Protein AF-A0A6B2SPY8-F1 (afdb_monomer)

Nearest PDB structures (foldseek):
  5obx-assembly1_A  TM=8.408E-01  e=4.633E-04  Mycoplasmoides genitalium G37
  6s02-assembly1_A  TM=8.502E-01  e=1.075E-03  Plasmodium falciparum 3D7
  2qxl-assembly1_A  TM=8.799E-01  e=4.462E-03  Saccharomyces cerevisiae
  2qxl-assembly1_B  TM=8.682E-01  e=5.078E-03  Saccharomyces cerevisiae
  3c7n-assembly1_A  TM=8.834E-01  e=9.699E-03  Saccharomyces ce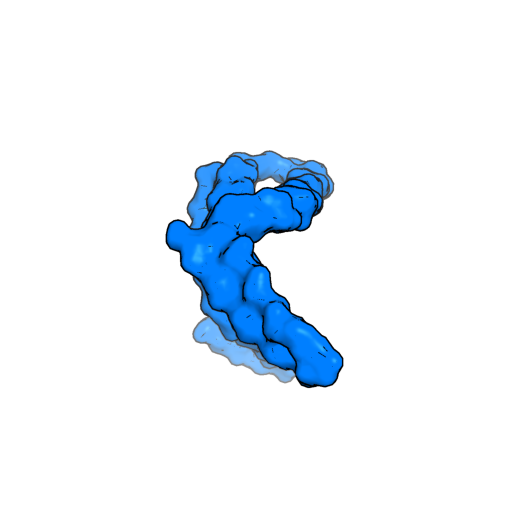revisiae

pLDDT: mean 90.72, std 7.05, range [56.62, 97.88]

Sequence (106 aa):
EAAVLDLELGAGPALWVRFARPDLDAYLERHVGRTLDRARALLDQSGMTPADVDTLLLVGGNTRMEQVRSRVSALVGGESVQAPPELLALGALKHAVRLAGGAASS

Secondary structure (DSSP, 8-state):
-EEEEEE--SSS--EEEEEEHHHHHHHHHHHHHHHHHHHHHHHHHHT--GGG-SEEEE-SGGGGSHHHHHHHHHHH-SEEEEPPTTHHHHHHHHHHHHHTT-----

Structure (mmCIF, N/CA/C/O backbone):
data_AF-A0A6B2SPY8-F1
#
_entry.id   AF-A0A6B2SPY8-F1
#
loop_
_atom_site.group_PDB
_atom_site.id
_atom_site.type_symbol
_atom_site.label_atom_id
_atom_site.label_alt_id
_atom_site.label_comp_id
_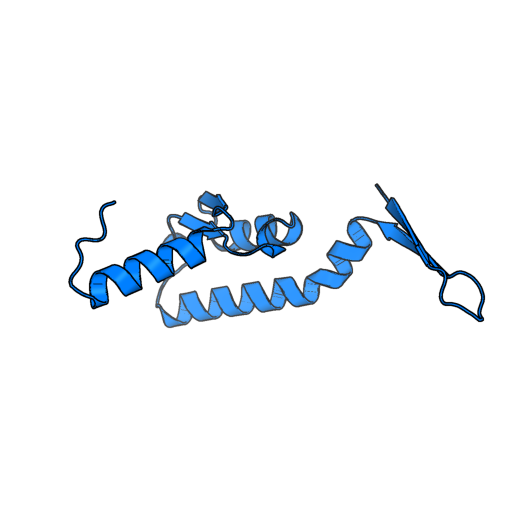atom_site.label_asym_id
_atom_site.label_entity_id
_atom_site.label_seq_id
_atom_site.pdbx_PDB_ins_code
_atom_site.Cartn_x
_atom_site.Cartn_y
_atom_site.Cartn_z
_atom_site.occupancy
_atom_site.B_iso_or_equiv
_atom_site.auth_seq_id
_atom_site.auth_comp_id
_atom_site.auth_asym_id
_atom_site.auth_atom_id
_atom_site.pdbx_PDB_model_num
ATOM 1 N N . GLU A 1 1 ? 15.775 7.373 -16.878 1.00 70.88 1 GLU A N 1
ATOM 2 C CA . GLU A 1 1 ? 17.095 6.808 -16.539 1.00 70.88 1 GLU A CA 1
ATOM 3 C C . GLU A 1 1 ? 16.998 5.286 -16.549 1.00 70.88 1 GLU A C 1
ATOM 5 O O . GLU A 1 1 ? 15.969 4.765 -16.120 1.00 70.88 1 GLU A O 1
ATOM 10 N N . ALA A 1 2 ? 17.984 4.601 -17.128 1.00 83.00 2 ALA A N 1
ATOM 11 C CA . ALA A 1 2 ? 18.022 3.143 -17.230 1.00 83.00 2 ALA A CA 1
ATOM 12 C C . ALA A 1 2 ? 19.164 2.611 -16.361 1.00 83.00 2 ALA A C 1
ATOM 14 O O . ALA A 1 2 ? 20.259 3.165 -16.397 1.00 83.00 2 ALA A O 1
ATOM 15 N N . ALA A 1 3 ? 18.897 1.558 -15.599 1.00 88.50 3 ALA A N 1
ATOM 16 C CA . ALA A 1 3 ? 19.880 0.838 -14.811 1.00 88.50 3 ALA A CA 1
ATOM 17 C C . ALA A 1 3 ? 20.362 -0.395 -15.582 1.00 88.50 3 ALA A C 1
ATOM 19 O O . ALA A 1 3 ? 19.625 -0.979 -16.383 1.00 88.50 3 ALA A O 1
ATOM 20 N N . VAL A 1 4 ? 21.610 -0.783 -15.336 1.00 90.25 4 VAL A N 1
ATOM 21 C CA . VAL A 1 4 ? 22.206 -2.009 -15.866 1.00 90.25 4 VAL A CA 1
ATOM 22 C C . VAL A 1 4 ? 22.534 -2.908 -14.684 1.00 90.25 4 VAL A C 1
ATOM 24 O O . VAL A 1 4 ? 23.198 -2.474 -13.744 1.00 90.25 4 VAL A O 1
ATOM 27 N N . LEU A 1 5 ? 22.035 -4.138 -14.727 1.00 88.69 5 LEU A N 1
ATOM 28 C CA . LEU A 1 5 ? 22.415 -5.212 -13.826 1.00 88.69 5 LEU A CA 1
ATOM 29 C C . LEU A 1 5 ? 23.412 -6.099 -14.558 1.00 88.69 5 LEU A C 1
ATOM 31 O O . LEU A 1 5 ? 23.072 -6.672 -15.592 1.00 88.69 5 LEU A O 1
ATOM 35 N N . ASP A 1 6 ? 24.615 -6.190 -14.012 1.00 90.44 6 ASP A N 1
ATOM 36 C CA . ASP A 1 6 ? 25.612 -7.169 -14.420 1.00 90.44 6 ASP A CA 1
ATOM 37 C C . ASP A 1 6 ? 25.664 -8.254 -13.340 1.00 90.44 6 ASP A C 1
ATOM 39 O O . ASP A 1 6 ? 25.895 -7.959 -12.163 1.00 90.44 6 ASP A O 1
ATOM 43 N N . LEU A 1 7 ? 25.324 -9.485 -13.716 1.00 88.75 7 LEU A N 1
ATOM 44 C CA . LEU A 1 7 ? 25.222 -10.625 -12.813 1.00 88.75 7 LEU A CA 1
ATOM 45 C C . LEU A 1 7 ? 26.156 -11.745 -13.263 1.00 88.75 7 LEU A C 1
ATOM 47 O O . LEU A 1 7 ? 25.931 -12.393 -14.286 1.00 88.75 7 LEU A O 1
ATOM 51 N N . GLU A 1 8 ? 27.137 -12.048 -12.421 1.00 88.44 8 GLU A N 1
ATOM 52 C CA . GLU A 1 8 ? 27.961 -13.247 -12.537 1.00 88.44 8 GLU A CA 1
ATOM 53 C C . GLU A 1 8 ? 27.221 -14.438 -11.915 1.00 88.44 8 GLU A C 1
ATOM 55 O O . GLU A 1 8 ? 27.043 -14.522 -10.698 1.00 88.44 8 GLU A O 1
ATOM 60 N N . LEU A 1 9 ? 26.761 -15.367 -12.757 1.00 85.69 9 LEU A N 1
ATOM 61 C CA . LEU A 1 9 ? 25.968 -16.533 -12.339 1.00 85.69 9 LEU A CA 1
ATOM 62 C C . LEU A 1 9 ? 26.825 -17.788 -12.077 1.00 85.69 9 LEU A C 1
ATOM 64 O O . LEU A 1 9 ? 26.295 -18.891 -11.936 1.00 85.69 9 LEU A O 1
ATOM 68 N N . GLY A 1 10 ? 28.151 -17.639 -11.995 1.00 85.06 10 GLY A N 1
ATOM 69 C CA . GLY A 1 10 ? 29.090 -18.736 -11.761 1.00 85.06 10 GLY A CA 1
ATOM 70 C C . GLY A 1 10 ? 29.601 -19.356 -13.063 1.00 85.06 10 GLY A C 1
ATOM 71 O O . GLY A 1 10 ? 30.251 -18.685 -13.851 1.00 85.06 10 GLY A O 1
ATOM 72 N N . ALA A 1 11 ? 29.351 -20.649 -13.294 1.00 79.25 11 ALA A N 1
ATOM 73 C CA . ALA A 1 11 ? 29.944 -21.422 -14.399 1.00 79.25 11 ALA A CA 1
ATOM 74 C C . ALA A 1 11 ? 29.325 -21.149 -15.794 1.00 79.25 11 ALA A C 1
ATOM 76 O O . ALA A 1 11 ? 29.269 -22.044 -16.638 1.00 79.25 11 ALA A O 1
ATOM 77 N N . GLY A 1 12 ? 28.827 -19.936 -16.036 1.00 82.50 12 GLY A N 1
ATOM 78 C CA . GLY A 1 12 ? 28.157 -19.537 -17.273 1.00 82.50 12 GLY A CA 1
ATOM 79 C C . GLY A 1 12 ? 28.474 -18.090 -17.656 1.00 82.50 12 GLY A C 1
ATOM 80 O O . GLY A 1 12 ? 29.145 -17.394 -16.899 1.00 82.50 12 GLY A O 1
ATOM 81 N N . PRO A 1 13 ? 28.024 -17.631 -18.836 1.00 85.56 13 PRO A N 1
ATOM 82 C CA . PRO A 1 13 ? 28.256 -16.258 -19.269 1.00 85.56 13 PRO A CA 1
ATOM 83 C C . PRO A 1 13 ? 27.570 -15.256 -18.332 1.00 85.56 13 PRO A C 1
ATOM 85 O O . PRO A 1 13 ? 26.456 -15.507 -17.861 1.00 85.56 13 PRO A O 1
ATOM 88 N N . ALA A 1 14 ? 28.225 -14.115 -18.111 1.00 86.31 14 ALA A N 1
ATOM 89 C CA . ALA A 1 14 ? 27.670 -12.994 -17.362 1.00 86.31 14 ALA A CA 1
ATOM 90 C C . ALA A 1 14 ? 26.324 -12.556 -17.957 1.00 86.31 14 ALA A C 1
ATOM 92 O O . ALA A 1 14 ? 26.159 -12.457 -19.179 1.00 86.31 14 ALA A O 1
ATOM 93 N N . LEU A 1 15 ? 25.349 -12.292 -17.089 1.00 90.38 15 LEU A N 1
ATOM 94 C CA . LEU A 1 15 ? 24.020 -11.850 -17.483 1.00 90.38 15 LEU A CA 1
ATOM 95 C C . LEU A 1 15 ? 23.928 -10.328 -17.370 1.00 90.38 15 LEU A C 1
ATOM 97 O O . LEU A 1 15 ? 23.975 -9.771 -16.277 1.00 90.38 15 LEU A O 1
ATOM 101 N N . TRP A 1 16 ? 23.739 -9.676 -18.516 1.00 89.06 16 TRP A N 1
ATOM 102 C CA . TRP A 1 16 ? 23.622 -8.225 -18.621 1.00 89.06 16 TRP A CA 1
ATOM 103 C C . TRP A 1 16 ? 22.167 -7.858 -18.901 1.00 89.06 16 TRP A C 1
ATOM 105 O O . TRP A 1 16 ? 21.650 -8.113 -19.990 1.00 89.06 16 TRP A O 1
ATOM 115 N N . VAL A 1 17 ? 21.492 -7.253 -17.923 1.00 91.00 17 VAL A N 1
ATOM 116 C CA . VAL A 1 17 ? 20.097 -6.809 -18.057 1.00 91.00 17 VAL A CA 1
ATOM 117 C C . VAL A 1 17 ? 20.033 -5.300 -17.933 1.00 91.00 17 VAL A C 1
ATOM 119 O O . VAL A 1 17 ? 20.385 -4.733 -16.903 1.00 91.00 17 VAL A O 1
ATOM 122 N N . ARG A 1 18 ? 19.517 -4.636 -18.966 1.00 91.25 18 ARG A N 1
ATOM 123 C CA . ARG A 1 18 ? 19.174 -3.216 -18.899 1.00 91.25 18 ARG A CA 1
ATOM 124 C C . ARG A 1 18 ? 17.681 -3.070 -18.646 1.00 91.25 18 ARG A C 1
ATOM 126 O O . ARG A 1 18 ? 16.889 -3.603 -19.414 1.00 91.25 18 ARG A O 1
ATOM 133 N N . PHE A 1 19 ? 17.311 -2.311 -17.624 1.00 91.56 19 PHE A N 1
ATOM 134 C CA . PHE A 1 19 ? 15.919 -1.984 -17.329 1.00 91.56 19 PHE A CA 1
ATOM 135 C C . PHE A 1 19 ? 15.782 -0.501 -16.997 1.00 91.56 19 PHE A C 1
ATOM 137 O O . PHE A 1 19 ? 16.660 0.122 -16.402 1.00 91.56 19 PHE A O 1
ATOM 144 N N . ALA A 1 20 ? 14.673 0.091 -17.402 1.00 92.31 20 ALA A N 1
ATOM 145 C CA . ALA A 1 20 ? 14.330 1.479 -17.167 1.00 92.31 20 ALA A CA 1
ATOM 146 C C . ALA A 1 20 ? 13.059 1.584 -16.321 1.00 92.31 20 ALA A C 1
ATOM 148 O O . ALA A 1 20 ? 12.350 0.606 -16.086 1.00 92.31 20 ALA A O 1
ATOM 149 N N . ARG A 1 21 ? 12.753 2.805 -15.867 1.00 89.44 21 ARG A N 1
ATOM 150 C CA . ARG A 1 21 ? 11.518 3.089 -15.119 1.00 89.44 21 ARG A CA 1
ATOM 151 C C . ARG A 1 21 ? 10.255 2.514 -15.795 1.00 89.44 21 ARG A C 1
ATOM 153 O O . ARG A 1 21 ? 9.516 1.837 -15.089 1.00 89.44 21 ARG A O 1
ATOM 160 N N . PRO A 1 22 ? 10.048 2.664 -17.122 1.00 91.69 22 PRO A N 1
ATOM 161 C CA . PRO A 1 22 ? 8.860 2.122 -17.782 1.00 91.69 22 PRO A CA 1
ATOM 162 C C . PRO A 1 22 ? 8.753 0.594 -17.736 1.00 91.69 22 PRO A C 1
ATOM 164 O O . PRO A 1 22 ? 7.643 0.075 -17.692 1.00 91.69 22 PRO A O 1
ATOM 167 N N . ASP A 1 23 ? 9.877 -0.130 -17.714 1.00 92.12 23 ASP A N 1
ATOM 168 C CA . ASP A 1 23 ? 9.868 -1.598 -17.628 1.00 92.12 23 ASP A CA 1
ATOM 169 C C . ASP A 1 23 ? 9.339 -2.051 -16.262 1.00 92.12 23 ASP A C 1
ATOM 171 O O . ASP A 1 23 ? 8.525 -2.971 -16.163 1.00 92.12 23 ASP A O 1
ATOM 175 N N . LEU A 1 24 ? 9.763 -1.354 -15.201 1.00 89.19 24 LEU A N 1
ATOM 176 C CA . LEU A 1 24 ? 9.259 -1.581 -13.852 1.00 89.19 24 LEU A CA 1
ATOM 177 C C . LEU A 1 24 ? 7.781 -1.196 -13.739 1.00 89.19 24 LEU A C 1
ATOM 179 O O . LEU A 1 24 ? 7.003 -1.958 -13.169 1.00 89.19 24 LEU A O 1
ATOM 183 N N . ASP A 1 25 ? 7.389 -0.051 -14.301 1.00 91.56 25 ASP A N 1
ATOM 184 C CA . ASP A 1 25 ? 6.000 0.407 -14.257 1.00 91.56 25 ASP A CA 1
ATOM 185 C C . ASP A 1 25 ? 5.070 -0.585 -14.979 1.00 91.56 25 ASP A C 1
ATOM 187 O O . ASP A 1 25 ? 4.016 -0.958 -14.457 1.00 91.56 25 ASP A O 1
ATOM 191 N N . ALA A 1 26 ? 5.492 -1.090 -16.144 1.00 94.19 26 ALA A N 1
ATOM 192 C CA . ALA A 1 26 ? 4.764 -2.108 -16.895 1.00 94.19 26 ALA A CA 1
ATOM 193 C C . ALA A 1 26 ? 4.648 -3.430 -16.120 1.00 94.19 26 ALA A C 1
ATOM 195 O O . ALA A 1 26 ? 3.569 -4.024 -16.066 1.00 94.19 26 ALA A O 1
ATOM 196 N N . TYR A 1 27 ? 5.732 -3.876 -15.480 1.00 93.31 27 TYR A N 1
ATOM 197 C CA . TYR A 1 27 ? 5.727 -5.082 -14.650 1.00 93.31 27 TYR A CA 1
ATOM 198 C C . TYR A 1 27 ? 4.761 -4.961 -13.460 1.00 93.31 27 TYR A C 1
ATOM 200 O O . TYR A 1 27 ? 4.015 -5.892 -13.141 1.00 93.31 27 TYR A O 1
ATOM 208 N N . LEU A 1 28 ? 4.744 -3.801 -12.805 1.00 92.75 28 LEU A N 1
ATOM 209 C CA . LEU A 1 28 ? 3.944 -3.567 -11.604 1.00 92.75 28 LEU A CA 1
ATOM 210 C C . LEU A 1 28 ? 2.471 -3.279 -11.884 1.00 92.75 28 LEU A C 1
ATOM 212 O O . LEU A 1 28 ? 1.657 -3.445 -10.975 1.00 92.75 28 LEU A O 1
ATOM 216 N N . GLU A 1 29 ? 2.105 -2.910 -13.110 1.00 95.00 29 GLU A N 1
ATOM 217 C CA . GLU A 1 29 ? 0.749 -2.490 -13.479 1.00 95.00 29 GLU A CA 1
ATOM 218 C C . GLU A 1 29 ? -0.331 -3.464 -12.984 1.00 95.00 29 GLU A C 1
ATOM 220 O O . GLU A 1 29 ? -1.299 -3.069 -12.330 1.00 95.00 29 GLU A O 1
ATOM 225 N N . ARG A 1 30 ? -0.125 -4.770 -13.198 1.00 96.56 30 ARG A N 1
ATOM 226 C CA . ARG A 1 30 ? -1.049 -5.817 -12.734 1.00 96.56 30 ARG A CA 1
ATOM 227 C C . ARG A 1 30 ? -1.179 -5.849 -11.208 1.00 96.56 30 ARG A C 1
ATOM 229 O O . ARG A 1 30 ? -2.261 -6.109 -10.681 1.00 96.56 30 ARG A O 1
ATOM 236 N N . HIS A 1 31 ? -0.079 -5.655 -10.488 1.00 94.56 31 HIS A N 1
ATOM 237 C CA . HIS A 1 31 ? -0.052 -5.713 -9.026 1.00 94.56 31 HIS A CA 1
ATOM 238 C C . HIS A 1 31 ? -0.716 -4.479 -8.406 1.00 94.56 31 HIS A C 1
ATOM 240 O O . HIS A 1 31 ? -1.505 -4.611 -7.464 1.00 94.56 31 HIS A O 1
ATOM 246 N N . VAL A 1 32 ? -0.457 -3.300 -8.975 1.00 94.06 32 VAL A N 1
ATOM 247 C CA . VAL A 1 32 ? -1.095 -2.046 -8.564 1.00 94.06 32 VAL A CA 1
ATOM 248 C C . VAL A 1 32 ? -2.591 -2.093 -8.861 1.00 94.06 32 VAL A C 1
ATOM 250 O O . VAL A 1 32 ? -3.382 -1.837 -7.959 1.00 94.06 32 VAL A O 1
ATOM 253 N N . GLY A 1 33 ? -2.997 -2.529 -10.059 1.00 95.81 33 GLY A N 1
ATOM 254 C CA . GLY A 1 33 ? -4.411 -2.679 -10.424 1.00 95.81 33 GLY A CA 1
ATOM 255 C C . GLY A 1 33 ? -5.191 -3.540 -9.425 1.00 95.81 33 GLY A C 1
ATOM 256 O O . GLY A 1 33 ? -6.187 -3.089 -8.867 1.00 95.81 33 GLY A O 1
ATOM 257 N N . ARG A 1 34 ? -4.658 -4.717 -9.067 1.00 95.94 34 ARG A N 1
ATO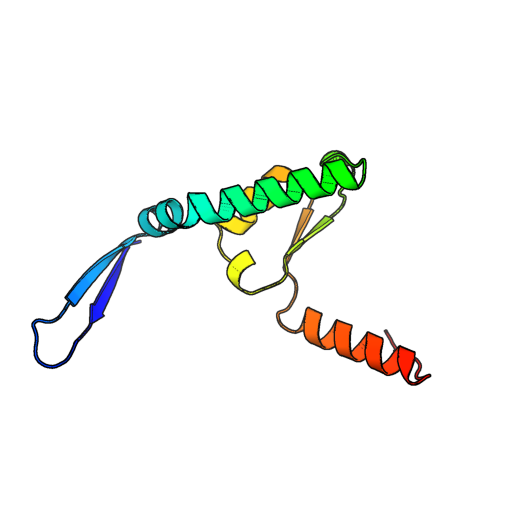M 258 C CA . ARG A 1 34 ? -5.269 -5.586 -8.041 1.00 95.94 34 ARG A CA 1
ATOM 259 C C . ARG A 1 34 ? -5.377 -4.927 -6.665 1.00 95.94 34 ARG A C 1
ATOM 261 O O . ARG A 1 34 ? -6.271 -5.275 -5.898 1.00 95.94 34 ARG A O 1
ATOM 268 N N . THR A 1 35 ? -4.454 -4.033 -6.323 1.00 93.31 35 THR A N 1
ATOM 269 C CA . THR A 1 35 ? -4.503 -3.280 -5.061 1.00 93.31 35 THR A CA 1
ATOM 270 C C . THR A 1 35 ? -5.628 -2.248 -5.093 1.00 93.31 35 THR A C 1
ATOM 272 O O . THR A 1 35 ? -6.395 -2.159 -4.136 1.00 93.31 35 THR A O 1
ATOM 275 N N . LEU A 1 36 ? -5.785 -1.534 -6.211 1.00 94.62 36 LEU A N 1
ATOM 276 C CA . LEU A 1 36 ? -6.871 -0.570 -6.404 1.00 94.62 36 LEU A CA 1
ATOM 277 C C . LEU A 1 36 ? -8.245 -1.245 -6.385 1.00 94.62 36 LEU A C 1
ATOM 279 O O . LEU A 1 36 ? -9.171 -0.721 -5.774 1.00 94.62 36 LEU A O 1
ATOM 283 N N . ASP A 1 37 ? -8.375 -2.427 -6.988 1.00 96.31 37 ASP A N 1
ATOM 284 C CA . ASP A 1 37 ? -9.634 -3.180 -6.977 1.00 96.31 37 ASP A CA 1
ATOM 285 C C . ASP A 1 37 ? -10.040 -3.590 -5.557 1.00 96.31 37 ASP A C 1
ATOM 287 O O . ASP A 1 37 ? -11.208 -3.495 -5.187 1.00 96.31 37 ASP A O 1
ATOM 291 N N . ARG A 1 38 ? -9.070 -3.983 -4.720 1.00 95.38 38 ARG A N 1
ATOM 292 C CA . ARG A 1 38 ? -9.322 -4.269 -3.299 1.00 95.38 38 ARG A CA 1
ATOM 293 C C . ARG A 1 38 ? -9.720 -3.022 -2.518 1.00 95.38 38 ARG A C 1
ATOM 295 O O . ARG A 1 38 ? -10.591 -3.118 -1.662 1.00 95.38 38 ARG A O 1
ATOM 302 N N . ALA A 1 39 ? -9.095 -1.881 -2.800 1.00 93.56 39 ALA A N 1
ATOM 303 C CA . ALA A 1 39 ? -9.442 -0.619 -2.155 1.00 93.56 39 ALA A CA 1
ATOM 304 C C . ALA A 1 39 ? -10.875 -0.183 -2.503 1.00 93.56 39 ALA A C 1
ATOM 306 O O . ALA A 1 39 ? -11.624 0.192 -1.607 1.00 93.56 39 ALA A O 1
ATOM 307 N N . ARG A 1 40 ? -11.293 -0.321 -3.770 1.00 95.00 40 ARG A N 1
ATOM 308 C CA . ARG A 1 40 ? -12.687 -0.081 -4.190 1.00 95.00 40 ARG A CA 1
ATOM 309 C C . ARG A 1 40 ? -13.662 -1.016 -3.481 1.00 95.00 40 ARG A C 1
ATOM 311 O O . ARG A 1 40 ? -14.611 -0.549 -2.872 1.00 95.00 40 ARG A O 1
ATOM 318 N N . ALA A 1 41 ? -13.366 -2.316 -3.471 1.00 96.94 41 ALA A N 1
ATOM 319 C CA . ALA A 1 41 ? -14.212 -3.295 -2.795 1.00 96.94 41 ALA A CA 1
ATOM 320 C C . ALA A 1 41 ? -14.346 -3.029 -1.285 1.00 96.94 41 ALA A C 1
ATOM 322 O O . ALA A 1 41 ? -15.392 -3.316 -0.710 1.00 96.94 41 ALA A O 1
ATOM 323 N N . LEU A 1 42 ? -13.303 -2.499 -0.636 1.00 95.69 42 LEU A N 1
ATOM 324 C CA . LEU A 1 42 ? -13.362 -2.089 0.767 1.00 95.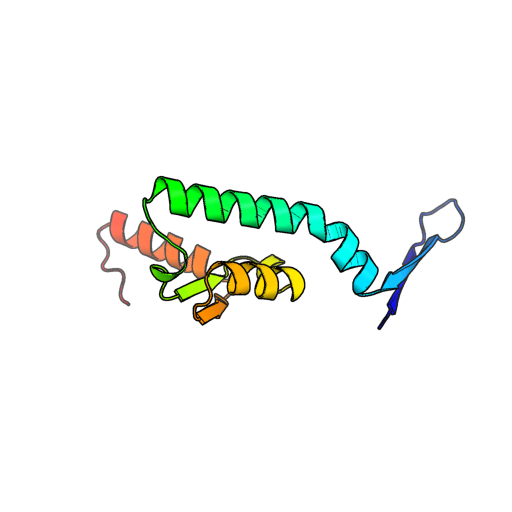69 42 LEU A CA 1
ATOM 325 C C . LEU A 1 42 ? -14.299 -0.893 0.963 1.00 95.69 42 LEU A C 1
ATOM 327 O O . LEU A 1 42 ? -15.135 -0.950 1.858 1.00 95.69 42 LEU A O 1
ATOM 331 N N . LEU A 1 43 ? -14.181 0.143 0.124 1.00 94.94 43 LEU A N 1
ATOM 332 C CA . LEU A 1 43 ? -15.068 1.312 0.161 1.00 94.94 43 LEU A CA 1
ATOM 333 C C . LEU A 1 43 ? -16.534 0.897 -0.011 1.00 94.94 43 LEU A C 1
ATOM 335 O O . LEU A 1 43 ? -17.380 1.281 0.798 1.00 94.94 43 LEU A O 1
ATOM 339 N N . ASP A 1 44 ? -16.806 0.026 -0.986 1.00 96.38 44 ASP A N 1
ATOM 340 C CA . ASP A 1 44 ? -18.145 -0.516 -1.230 1.00 96.38 44 ASP A CA 1
ATOM 341 C C . ASP A 1 44 ? -18.680 -1.267 0.002 1.00 96.38 44 ASP A C 1
ATOM 343 O O . ASP A 1 44 ? -19.821 -1.065 0.418 1.00 96.38 44 ASP A O 1
ATOM 347 N N . GLN A 1 45 ? -17.849 -2.107 0.631 1.00 97.88 45 GLN A N 1
ATOM 348 C CA . GLN A 1 45 ? -18.220 -2.862 1.835 1.00 97.88 45 GLN A CA 1
ATOM 349 C C . GLN A 1 45 ? -18.456 -1.968 3.055 1.00 97.88 45 GLN A C 1
ATOM 351 O O . GLN A 1 45 ? -19.277 -2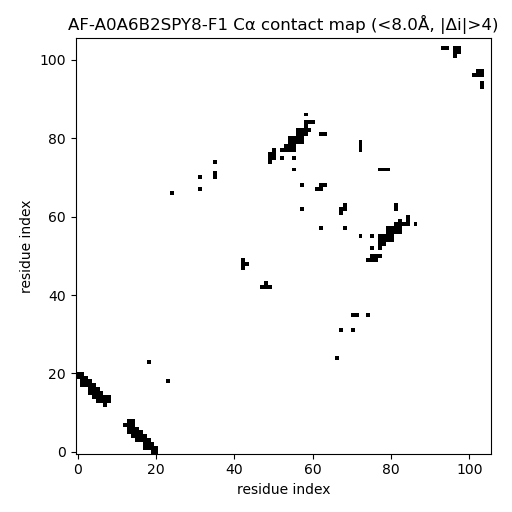.310 3.905 1.00 97.88 45 GLN A O 1
ATOM 356 N N . SER A 1 46 ? -17.753 -0.839 3.152 1.00 96.81 46 SER A N 1
ATOM 357 C CA . SER A 1 46 ? -17.968 0.150 4.209 1.00 96.81 46 SER A CA 1
ATOM 358 C C . SER A 1 46 ? -19.115 1.119 3.911 1.00 96.81 46 SER A C 1
ATOM 360 O O . SER A 1 46 ? -19.427 1.945 4.764 1.00 96.81 46 SER A O 1
ATOM 362 N N . GLY A 1 47 ? -19.741 1.042 2.729 1.00 97.00 47 GLY A N 1
ATOM 363 C CA . GLY A 1 47 ? -20.761 2.001 2.295 1.00 97.00 47 GLY A CA 1
ATOM 364 C C . GLY A 1 47 ? -20.210 3.419 2.115 1.00 97.00 47 GLY A C 1
ATOM 365 O O . GLY A 1 47 ? -20.941 4.385 2.311 1.00 97.00 47 GLY A O 1
ATOM 366 N N . MET A 1 48 ? -18.920 3.533 1.791 1.00 95.44 48 MET A N 1
ATOM 367 C CA . MET A 1 48 ? -18.207 4.797 1.616 1.00 95.44 48 MET A CA 1
ATOM 368 C C . MET A 1 48 ? -17.871 5.014 0.144 1.00 95.44 48 MET A C 1
ATOM 370 O O . MET A 1 48 ? -17.700 4.076 -0.632 1.00 95.44 48 MET A O 1
ATOM 374 N N . THR A 1 49 ? -17.714 6.272 -0.227 1.00 94.19 49 THR A N 1
ATOM 375 C CA . THR A 1 49 ? -17.187 6.707 -1.514 1.00 94.19 49 THR A CA 1
ATOM 376 C C . THR A 1 49 ? -15.763 7.243 -1.342 1.00 94.19 49 THR A C 1
ATOM 378 O O . THR A 1 49 ? -15.356 7.588 -0.232 1.00 94.19 49 THR A O 1
ATOM 381 N N . PRO A 1 50 ? -14.983 7.368 -2.431 1.00 91.81 50 PRO A N 1
ATOM 382 C CA . PRO A 1 50 ? -13.694 8.057 -2.402 1.00 91.81 50 PRO A CA 1
ATOM 383 C C . PRO A 1 50 ? -13.717 9.437 -1.726 1.00 91.81 50 PRO A C 1
ATOM 385 O O . PRO A 1 50 ? -12.764 9.787 -1.042 1.00 91.81 50 PRO A O 1
ATOM 388 N N . ALA A 1 51 ? -14.809 10.194 -1.887 1.00 91.62 51 ALA A N 1
ATOM 389 C CA . ALA A 1 51 ? -14.958 11.535 -1.324 1.00 91.62 51 ALA A CA 1
ATOM 390 C C . ALA A 1 51 ? -15.132 11.544 0.203 1.00 91.62 51 ALA A C 1
ATOM 392 O O . ALA A 1 51 ? -14.916 12.578 0.826 1.00 91.62 51 ALA A O 1
ATOM 393 N N . ASP A 1 52 ? -15.488 10.403 0.800 1.00 93.50 52 ASP A N 1
ATOM 394 C CA . ASP A 1 52 ? -15.610 10.246 2.252 1.00 93.50 52 ASP A CA 1
ATOM 395 C C . ASP A 1 52 ? -14.250 9.967 2.925 1.00 93.50 52 ASP A C 1
ATOM 397 O O . ASP A 1 52 ? -14.182 9.760 4.135 1.00 93.50 52 ASP A O 1
ATOM 401 N N . VAL A 1 53 ? -13.157 9.912 2.151 1.00 92.56 53 VAL A N 1
ATOM 402 C CA . VAL A 1 53 ? -11.800 9.676 2.655 1.00 92.56 53 VAL A CA 1
ATOM 403 C C . VAL A 1 53 ? -11.037 10.996 2.746 1.00 92.56 53 VAL A C 1
ATOM 405 O O . VAL A 1 53 ? -10.491 11.480 1.756 1.00 92.56 53 VAL A O 1
ATOM 408 N N . ASP A 1 54 ? -10.916 11.537 3.959 1.00 91.62 54 ASP A N 1
ATOM 409 C CA . ASP A 1 54 ? -10.178 12.786 4.200 1.00 91.62 54 ASP A CA 1
ATOM 410 C C . ASP A 1 54 ? -8.666 12.640 3.962 1.00 91.62 54 ASP A C 1
ATOM 412 O O . ASP A 1 54 ? -7.991 13.550 3.476 1.00 91.62 54 ASP A O 1
ATOM 416 N N . THR A 1 55 ? -8.097 11.497 4.352 1.00 91.75 55 THR A N 1
ATOM 417 C CA . THR A 1 55 ? -6.647 11.274 4.334 1.00 91.75 55 THR A CA 1
ATOM 418 C C . THR A 1 55 ? -6.306 9.819 4.043 1.00 91.75 55 THR A C 1
ATOM 420 O O . THR A 1 55 ? -6.795 8.894 4.691 1.00 91.75 55 THR A O 1
ATOM 423 N N . LEU A 1 56 ? -5.385 9.616 3.105 1.00 92.94 56 LEU A N 1
ATOM 424 C CA . LEU A 1 56 ? -4.822 8.319 2.759 1.00 92.94 56 LEU A CA 1
ATOM 425 C C . LEU A 1 56 ? -3.464 8.120 3.439 1.00 92.94 56 LEU A C 1
ATOM 427 O O . LEU A 1 56 ? -2.456 8.692 3.026 1.00 92.94 56 LEU A O 1
ATOM 431 N N . LEU A 1 57 ? -3.406 7.259 4.452 1.00 93.94 57 LEU A N 1
ATOM 432 C CA . LEU A 1 57 ? -2.150 6.908 5.113 1.00 93.94 57 LEU A CA 1
ATOM 433 C C . LEU A 1 57 ? -1.444 5.749 4.389 1.00 93.94 57 LEU A C 1
ATOM 435 O O . LEU A 1 57 ? -1.921 4.615 4.372 1.00 93.94 57 LEU A O 1
ATOM 439 N N . LEU A 1 58 ? -0.269 6.023 3.830 1.00 94.38 58 LEU A N 1
ATOM 440 C CA . LEU A 1 58 ? 0.554 5.057 3.110 1.00 94.38 58 LEU A CA 1
ATOM 441 C C . LEU A 1 58 ? 1.560 4.386 4.049 1.00 94.38 58 LEU A C 1
ATOM 443 O O . LEU A 1 58 ? 2.496 5.022 4.541 1.00 94.38 58 LEU A O 1
ATOM 447 N N . VAL A 1 59 ? 1.380 3.083 4.269 1.00 94.94 59 VAL A N 1
ATOM 448 C CA . VAL A 1 59 ? 2.233 2.250 5.130 1.00 94.94 59 VAL A CA 1
ATOM 449 C C . VAL A 1 59 ? 2.957 1.163 4.335 1.00 94.94 59 VAL A C 1
ATOM 451 O O . VAL A 1 59 ? 2.394 0.550 3.431 1.00 94.94 59 VAL A O 1
ATOM 454 N N . GLY A 1 60 ? 4.201 0.871 4.723 1.00 91.12 60 GLY A N 1
ATOM 455 C CA . GLY A 1 60 ? 5.035 -0.161 4.099 1.00 91.12 60 GLY A CA 1
ATOM 456 C C . GLY A 1 60 ? 5.981 0.368 3.014 1.00 91.12 60 GLY A C 1
ATOM 457 O O . GLY A 1 60 ? 5.778 1.428 2.431 1.00 91.12 60 GLY A O 1
ATOM 458 N N . GLY A 1 61 ? 7.061 -0.372 2.745 1.00 91.81 61 GLY A N 1
ATOM 459 C CA . GLY A 1 61 ? 8.139 0.091 1.858 1.00 91.81 61 GLY A CA 1
ATOM 460 C C . GLY A 1 61 ? 7.700 0.316 0.408 1.00 91.81 61 GLY A C 1
ATOM 461 O O . GLY A 1 61 ? 8.102 1.299 -0.213 1.00 91.81 61 GLY A O 1
ATOM 462 N N . ASN A 1 62 ? 6.820 -0.543 -0.111 1.00 92.31 62 ASN A N 1
ATOM 463 C CA . ASN A 1 62 ? 6.378 -0.483 -1.507 1.00 92.31 62 ASN A CA 1
ATOM 464 C C . ASN A 1 62 ? 5.521 0.755 -1.823 1.00 92.31 62 ASN A C 1
ATOM 466 O O . ASN A 1 62 ? 5.433 1.143 -2.985 1.00 92.31 62 ASN A O 1
ATOM 470 N N . THR A 1 63 ? 4.934 1.428 -0.825 1.00 93.00 63 THR A N 1
ATOM 471 C CA . THR A 1 63 ? 4.155 2.658 -1.06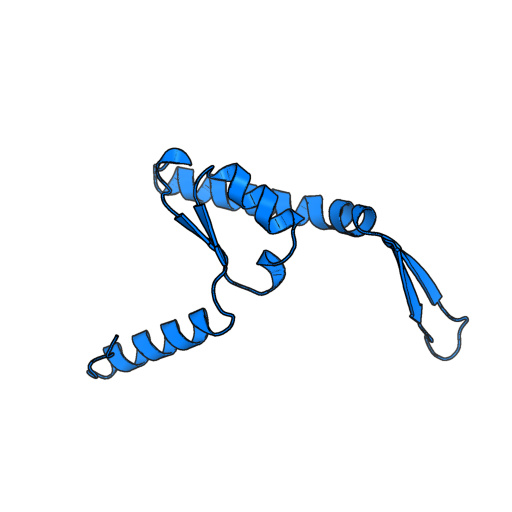6 1.00 93.00 63 THR A CA 1
ATOM 472 C C . THR A 1 63 ? 5.028 3.857 -1.428 1.00 93.00 63 THR A C 1
ATOM 474 O O . THR A 1 63 ? 4.512 4.872 -1.881 1.00 93.00 63 THR A O 1
ATOM 477 N N . ARG A 1 64 ? 6.354 3.742 -1.271 1.00 91.19 64 ARG A N 1
ATOM 478 C CA . ARG A 1 64 ? 7.321 4.766 -1.692 1.00 91.19 64 ARG A CA 1
ATOM 479 C C . ARG A 1 64 ? 7.545 4.792 -3.203 1.00 91.19 64 ARG A C 1
ATOM 481 O O . A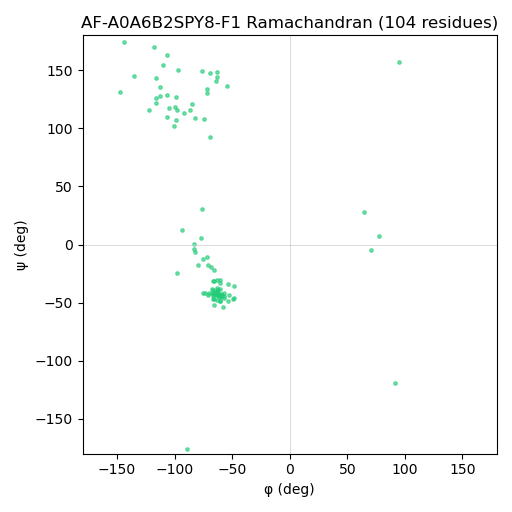RG A 1 64 ? 8.182 5.714 -3.705 1.00 91.19 64 ARG A O 1
ATOM 488 N N . MET A 1 65 ? 7.071 3.780 -3.927 1.00 91.69 65 MET A N 1
ATOM 489 C CA . MET A 1 65 ? 7.166 3.746 -5.383 1.00 91.69 65 MET A CA 1
ATOM 490 C C . MET A 1 65 ? 6.195 4.763 -5.988 1.00 91.69 65 MET A C 1
ATOM 492 O O . MET A 1 65 ? 5.009 4.754 -5.662 1.00 91.69 65 MET A O 1
ATOM 496 N N . GLU A 1 66 ? 6.682 5.602 -6.906 1.00 90.12 66 GLU A N 1
ATOM 497 C CA . GLU A 1 66 ? 5.891 6.694 -7.492 1.00 90.12 66 GLU A CA 1
ATOM 498 C C . GLU A 1 66 ? 4.600 6.205 -8.159 1.00 90.12 66 GLU A C 1
ATOM 500 O O . GLU A 1 66 ? 3.530 6.767 -7.931 1.00 90.12 66 GLU A O 1
ATOM 505 N N . GLN A 1 67 ? 4.675 5.115 -8.928 1.00 91.50 67 GLN A N 1
ATOM 506 C CA . GLN A 1 67 ? 3.502 4.517 -9.566 1.00 91.50 67 GLN A CA 1
ATOM 507 C C . GLN A 1 67 ? 2.454 4.090 -8.531 1.00 91.50 67 GLN A C 1
ATOM 509 O O . GLN A 1 67 ? 1.272 4.336 -8.730 1.00 91.50 67 GLN A O 1
ATOM 514 N N . VAL A 1 68 ? 2.865 3.484 -7.412 1.00 91.75 68 VAL A N 1
ATOM 515 C CA . VAL A 1 68 ? 1.934 3.053 -6.357 1.00 91.75 68 VAL A CA 1
ATOM 516 C C . VAL A 1 68 ? 1.281 4.273 -5.715 1.00 91.75 68 VAL A C 1
ATOM 518 O O . VAL A 1 68 ? 0.056 4.351 -5.659 1.00 91.75 68 VAL A O 1
ATOM 521 N N . ARG A 1 69 ? 2.091 5.240 -5.271 1.00 91.06 69 ARG A N 1
ATOM 522 C CA . ARG A 1 69 ? 1.610 6.450 -4.599 1.00 91.06 69 ARG A CA 1
ATOM 523 C C . ARG A 1 69 ? 0.628 7.224 -5.475 1.00 91.06 69 ARG A C 1
ATOM 525 O O . ARG A 1 69 ? -0.497 7.455 -5.056 1.00 91.06 69 ARG A O 1
ATOM 532 N N . SER A 1 70 ? 1.020 7.562 -6.703 1.00 90.75 70 SER A N 1
ATOM 533 C CA . SER A 1 70 ? 0.182 8.339 -7.626 1.00 90.75 70 SER A CA 1
ATOM 534 C C . SER A 1 70 ? -1.143 7.641 -7.952 1.00 90.75 70 SER A C 1
ATOM 536 O O . SER A 1 70 ? -2.197 8.270 -7.895 1.00 90.75 70 SER A O 1
ATOM 538 N N . ARG A 1 71 ? -1.116 6.331 -8.231 1.00 92.19 71 ARG A N 1
ATOM 539 C CA . ARG A 1 71 ? -2.312 5.540 -8.568 1.00 92.19 71 ARG A CA 1
ATOM 540 C C . ARG A 1 71 ? -3.302 5.444 -7.412 1.00 92.19 71 ARG A C 1
ATOM 542 O O . ARG A 1 71 ? -4.504 5.543 -7.642 1.00 92.19 71 ARG A O 1
ATOM 549 N N . VAL A 1 72 ? -2.817 5.224 -6.189 1.00 89.25 72 VAL A N 1
ATOM 550 C CA . VAL A 1 72 ? -3.692 5.100 -5.013 1.00 89.25 72 VAL A CA 1
ATOM 551 C C . VAL A 1 72 ? -4.205 6.473 -4.582 1.00 89.25 72 VAL A C 1
ATOM 553 O O . VAL A 1 72 ? -5.396 6.599 -4.324 1.00 89.25 72 VAL A O 1
ATOM 556 N N . SER A 1 73 ? -3.376 7.521 -4.586 1.00 89.50 73 SER A N 1
ATOM 557 C CA . SER A 1 73 ? -3.849 8.882 -4.293 1.00 89.50 73 SER A CA 1
ATOM 558 C C . SER A 1 73 ? -4.908 9.345 -5.302 1.00 89.50 73 SER A C 1
ATOM 560 O O . SER A 1 73 ? -5.909 9.937 -4.910 1.00 89.50 73 SER A O 1
ATOM 562 N N . ALA A 1 74 ? -4.762 8.997 -6.587 1.00 90.44 74 ALA A N 1
ATOM 563 C CA . ALA A 1 74 ? -5.764 9.292 -7.614 1.00 90.44 74 ALA A CA 1
ATOM 564 C C . ALA A 1 74 ? -7.101 8.551 -7.417 1.00 90.44 74 ALA A C 1
ATOM 566 O O . ALA A 1 74 ? -8.115 8.996 -7.948 1.00 90.44 74 ALA A O 1
ATOM 567 N N . LEU A 1 75 ? -7.126 7.436 -6.674 1.00 88.31 75 LEU A N 1
ATOM 568 C CA . LEU A 1 75 ? -8.364 6.708 -6.379 1.00 88.31 75 LEU A CA 1
ATOM 569 C C . LEU A 1 75 ? -9.270 7.486 -5.420 1.00 88.31 75 LEU A C 1
ATOM 571 O O . LEU A 1 75 ? -10.483 7.473 -5.601 1.00 88.31 75 LEU A O 1
ATOM 575 N N . VAL A 1 76 ? -8.679 8.107 -4.397 1.00 84.69 76 VAL A N 1
ATOM 576 C CA . VAL A 1 76 ? -9.398 8.794 -3.310 1.00 84.69 76 VAL A CA 1
ATOM 577 C C . VAL A 1 76 ? -9.492 10.305 -3.512 1.00 84.69 76 VAL A C 1
ATOM 579 O O . VAL A 1 76 ? -10.412 10.925 -3.001 1.00 84.69 76 VAL A O 1
ATOM 582 N N . GLY A 1 77 ? -8.577 10.916 -4.271 1.00 80.94 77 GLY A N 1
ATOM 583 C CA . GLY A 1 77 ? -8.582 12.359 -4.545 1.00 80.94 77 GLY A CA 1
ATOM 584 C C . GLY A 1 77 ? -8.222 13.254 -3.347 1.00 80.94 77 GLY A C 1
ATOM 585 O O . GLY A 1 77 ? -8.101 14.463 -3.527 1.00 80.94 77 GLY A O 1
ATOM 586 N N . GLY A 1 78 ? -8.034 12.677 -2.156 1.00 77.25 78 GLY A N 1
ATOM 587 C CA . GLY A 1 78 ? -7.628 13.362 -0.925 1.00 77.25 78 GLY A CA 1
ATOM 588 C C . GLY A 1 78 ? -6.111 13.447 -0.712 1.00 77.25 78 GLY A C 1
ATOM 589 O O . GLY A 1 78 ? -5.304 13.025 -1.547 1.00 77.25 78 GLY A O 1
ATOM 590 N N . GLU A 1 79 ? -5.713 13.988 0.442 1.00 87.12 79 GLU A N 1
ATOM 591 C CA . GLU A 1 79 ? -4.304 14.103 0.830 1.00 87.12 79 GLU A CA 1
ATOM 592 C C . GLU A 1 79 ? -3.722 12.728 1.185 1.00 87.12 79 GLU A C 1
ATOM 594 O O . GLU A 1 79 ? -4.317 11.956 1.938 1.00 87.12 79 GLU A O 1
ATOM 599 N N . SER A 1 80 ? -2.531 12.414 0.665 1.00 91.44 80 SER A N 1
ATOM 600 C CA . SER A 1 80 ? -1.809 11.192 1.029 1.00 91.44 80 SER A CA 1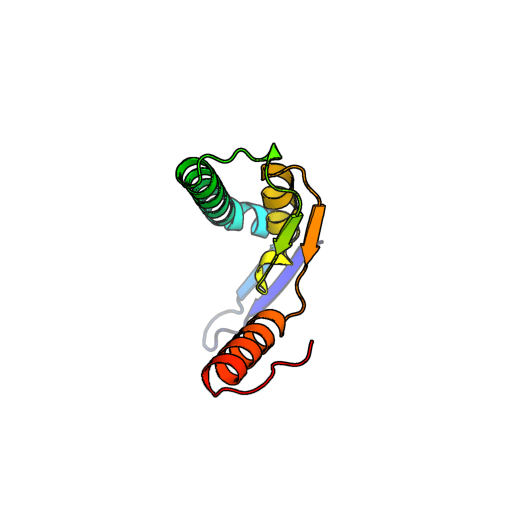
ATOM 601 C C . SER A 1 80 ? -0.621 11.488 1.933 1.00 91.44 80 SER A C 1
ATOM 603 O O . SER A 1 80 ? 0.252 12.276 1.565 1.00 91.44 80 SER A O 1
ATOM 605 N N . VAL A 1 81 ? -0.529 10.777 3.054 1.00 93.88 81 VAL A N 1
ATOM 606 C CA . VAL A 1 81 ? 0.544 10.915 4.042 1.00 93.88 81 VAL A CA 1
ATOM 607 C C . VAL A 1 81 ? 1.395 9.653 4.046 1.00 93.88 81 VAL A C 1
ATOM 609 O O . VAL A 1 81 ? 0.883 8.547 4.200 1.00 93.88 81 VAL A O 1
ATOM 612 N N . GLN A 1 82 ? 2.712 9.801 3.908 1.00 93.75 82 GLN A N 1
ATOM 613 C CA . GLN A 1 82 ? 3.637 8.676 4.024 1.00 93.75 82 GLN A CA 1
ATOM 614 C C . GLN A 1 82 ? 3.991 8.433 5.493 1.00 93.75 82 GLN A C 1
ATOM 616 O O . GLN A 1 82 ? 4.564 9.296 6.156 1.00 93.75 82 GLN A O 1
ATOM 621 N N . ALA A 1 83 ? 3.701 7.232 5.986 1.00 94.44 83 ALA A N 1
ATOM 622 C CA . ALA A 1 83 ? 4.055 6.842 7.341 1.00 94.44 83 ALA A CA 1
ATOM 623 C C . ALA A 1 83 ? 5.577 6.667 7.519 1.00 94.44 83 ALA A C 1
ATOM 625 O O . ALA A 1 83 ? 6.260 6.193 6.594 1.00 94.44 83 ALA A O 1
ATOM 626 N N . PRO A 1 84 ? 6.117 6.962 8.719 1.00 94.31 84 PRO A N 1
ATOM 627 C CA . PRO A 1 84 ? 7.468 6.546 9.069 1.00 94.31 84 PRO A CA 1
ATOM 628 C C . PRO A 1 84 ? 7.560 5.006 9.098 1.00 94.31 84 PRO A C 1
ATOM 630 O O . PRO A 1 84 ? 6.565 4.343 9.417 1.00 94.31 84 PRO A O 1
ATOM 633 N N . PRO A 1 85 ? 8.722 4.408 8.768 1.00 93.38 85 PRO A N 1
ATOM 634 C CA . PRO A 1 85 ? 8.888 2.950 8.718 1.00 93.38 85 PRO A CA 1
ATOM 635 C C . PRO A 1 85 ? 8.479 2.233 10.010 1.00 93.38 85 PRO A C 1
ATOM 637 O O . PRO A 1 85 ? 7.931 1.133 9.970 1.00 93.38 85 PRO A O 1
ATOM 640 N N . GLU A 1 86 ? 8.705 2.874 11.154 1.00 94.50 86 GLU A N 1
ATOM 641 C CA . GLU A 1 86 ? 8.487 2.316 12.484 1.00 94.50 86 GLU A CA 1
ATOM 642 C C . GLU A 1 86 ? 7.024 2.418 12.941 1.00 94.50 86 GLU A C 1
ATOM 644 O O . GLU A 1 86 ? 6.685 1.860 13.985 1.00 94.50 86 GLU A O 1
ATOM 649 N N . LEU A 1 87 ? 6.139 3.092 12.186 1.00 94.94 87 LEU A N 1
ATOM 650 C CA . LEU A 1 87 ? 4.766 3.396 12.619 1.00 94.94 87 LEU A CA 1
ATOM 651 C C . LEU A 1 87 ? 4.007 2.147 13.084 1.00 94.94 87 LEU A C 1
ATOM 653 O O . LEU A 1 87 ? 3.342 2.176 14.118 1.00 94.94 87 LEU A O 1
ATOM 657 N N . LEU A 1 88 ? 4.125 1.046 12.337 1.00 94.69 88 LEU A N 1
ATOM 658 C CA . LEU A 1 88 ? 3.446 -0.208 12.668 1.00 94.69 88 LEU A CA 1
ATOM 659 C C . LEU A 1 88 ? 3.979 -0.818 13.971 1.00 94.69 88 LEU A C 1
ATOM 661 O O . LEU A 1 88 ? 3.191 -1.253 14.808 1.00 94.69 88 LEU A O 1
ATOM 665 N N . ALA A 1 89 ? 5.300 -0.806 14.170 1.00 96.06 89 ALA A N 1
ATOM 666 C CA . ALA A 1 89 ? 5.925 -1.322 15.387 1.00 96.06 89 ALA A CA 1
ATOM 667 C C . ALA A 1 89 ? 5.554 -0.470 16.611 1.00 96.06 89 ALA A C 1
ATOM 669 O O . ALA A 1 89 ? 5.202 -1.005 17.662 1.00 96.06 89 ALA A O 1
ATOM 670 N N . LEU A 1 90 ? 5.555 0.856 16.457 1.00 96.00 90 LEU A N 1
ATOM 671 C CA . LEU A 1 90 ? 5.125 1.790 17.497 1.00 96.00 90 LEU A CA 1
ATOM 672 C C . LEU A 1 90 ? 3.642 1.608 17.842 1.00 96.00 90 LEU A C 1
ATOM 674 O O . LEU A 1 90 ? 3.284 1.591 19.019 1.00 96.00 90 LEU A O 1
ATOM 678 N N . GLY A 1 91 ? 2.781 1.426 16.837 1.00 94.62 91 GLY A N 1
ATOM 679 C CA . GLY A 1 91 ? 1.360 1.142 17.034 1.00 94.62 91 GLY A CA 1
ATOM 680 C C . GLY A 1 91 ? 1.127 -0.159 17.806 1.00 94.62 91 GLY A C 1
ATOM 681 O O . GLY A 1 91 ? 0.350 -0.180 18.761 1.00 94.62 91 GLY A O 1
ATOM 682 N N . ALA A 1 92 ? 1.855 -1.223 17.455 1.00 96.62 92 ALA A N 1
ATOM 683 C CA . ALA A 1 92 ? 1.796 -2.502 18.159 1.00 96.62 92 ALA A CA 1
ATOM 684 C C . ALA A 1 92 ? 2.252 -2.382 19.623 1.00 96.62 92 ALA A C 1
ATOM 686 O O . ALA A 1 92 ? 1.574 -2.885 20.520 1.00 96.62 92 ALA A O 1
ATOM 687 N N . LEU A 1 93 ? 3.352 -1.665 19.886 1.00 97.00 93 LEU A N 1
ATOM 688 C CA . LEU A 1 93 ? 3.830 -1.408 21.246 1.00 97.00 93 LEU A CA 1
ATOM 689 C C . LEU A 1 93 ? 2.793 -0.636 22.071 1.00 97.00 93 LEU A C 1
ATOM 691 O O . LEU A 1 93 ? 2.462 -1.050 23.181 1.00 97.00 93 LEU A O 1
ATOM 695 N N . LYS A 1 94 ? 2.240 0.455 21.522 1.00 95.69 94 LYS A N 1
ATOM 696 C CA . LYS A 1 94 ? 1.190 1.245 22.186 1.00 95.69 94 LYS A CA 1
ATOM 697 C C . LYS A 1 94 ? -0.024 0.380 22.533 1.00 95.69 94 LYS A C 1
ATOM 699 O O . LYS A 1 94 ? -0.560 0.489 23.637 1.00 95.69 94 LYS A O 1
ATOM 704 N N . HIS A 1 95 ? -0.425 -0.510 21.625 1.00 95.62 95 H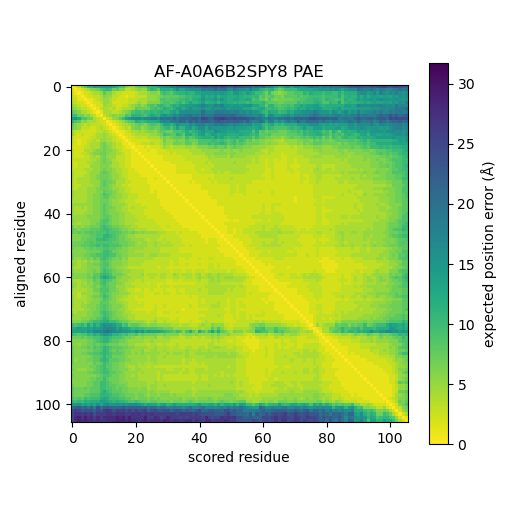IS A N 1
ATOM 705 C CA . HIS A 1 95 ? -1.513 -1.452 21.868 1.00 95.62 95 HIS A CA 1
ATOM 706 C C . HIS A 1 95 ? -1.188 -2.432 23.007 1.00 95.62 95 HIS A C 1
ATOM 708 O O . HIS A 1 95 ? -1.986 -2.581 23.932 1.00 95.62 95 HIS A O 1
ATOM 714 N N . ALA A 1 96 ? 0.003 -3.038 22.998 1.00 96.75 96 ALA A N 1
ATOM 715 C CA . ALA A 1 96 ? 0.444 -3.965 24.039 1.00 96.75 96 ALA A CA 1
ATOM 716 C C . ALA A 1 96 ? 0.521 -3.304 25.428 1.00 96.75 96 ALA A C 1
ATOM 718 O O . ALA A 1 96 ? 0.023 -3.863 26.404 1.00 96.75 96 ALA A O 1
ATOM 719 N N . VAL A 1 97 ? 1.074 -2.087 25.515 1.00 96.38 97 VAL A N 1
ATOM 720 C CA . VAL A 1 97 ? 1.136 -1.307 26.766 1.00 96.38 97 VAL A CA 1
ATOM 721 C C . VAL A 1 97 ? -0.263 -1.058 27.323 1.00 96.38 97 VAL A C 1
ATOM 723 O O . VAL A 1 97 ? -0.488 -1.228 28.521 1.00 96.38 97 VAL A O 1
ATOM 726 N N . ARG A 1 98 ? -1.220 -0.703 26.457 1.00 95.00 98 ARG A N 1
ATOM 727 C CA . ARG A 1 98 ? -2.603 -0.472 26.876 1.00 95.00 98 ARG A CA 1
ATOM 728 C C . ARG A 1 98 ? -3.272 -1.740 27.408 1.00 95.00 98 ARG A C 1
ATOM 730 O O . ARG A 1 98 ? -3.975 -1.664 28.412 1.00 95.00 98 ARG A O 1
ATOM 737 N N . LEU A 1 99 ? -3.044 -2.890 26.776 1.00 94.81 99 LEU A N 1
ATOM 738 C CA . LEU A 1 99 ? -3.558 -4.176 27.262 1.00 94.81 99 LEU A CA 1
ATOM 739 C C . LEU A 1 99 ? -2.934 -4.591 28.604 1.00 94.81 99 LEU A C 1
ATOM 741 O O . LEU A 1 99 ? -3.612 -5.202 29.423 1.00 94.81 99 LEU A O 1
ATOM 745 N N . ALA A 1 100 ? -1.681 -4.210 28.861 1.00 95.31 100 ALA A N 1
ATOM 746 C CA . ALA A 1 100 ? -0.994 -4.452 30.131 1.00 95.31 100 ALA A CA 1
ATOM 747 C C . ALA A 1 100 ? -1.423 -3.498 31.270 1.00 95.31 100 ALA A C 1
ATOM 749 O O . ALA A 1 100 ? -0.829 -3.521 32.346 1.00 95.31 100 ALA A O 1
ATOM 750 N N . GLY A 1 101 ? -2.428 -2.641 31.048 1.00 89.88 101 GLY A N 1
ATOM 751 C CA . GLY A 1 101 ? -2.903 -1.668 32.038 1.00 89.88 101 GLY A CA 1
ATOM 752 C C . GLY A 1 101 ? -2.018 -0.427 32.181 1.00 89.88 101 GLY A C 1
ATOM 753 O O . GLY A 1 101 ? -2.254 0.394 33.065 1.00 89.88 101 GLY A O 1
ATOM 754 N N . GLY A 1 102 ? -1.014 -0.261 31.315 1.00 81.81 102 GLY A N 1
ATOM 755 C CA . GLY A 1 102 ? -0.187 0.939 31.266 1.00 81.81 102 GLY A CA 1
ATOM 756 C C . GLY A 1 102 ? -0.908 2.110 30.593 1.00 81.81 102 GLY A C 1
ATOM 757 O O . GLY A 1 102 ? -1.710 1.935 29.669 1.00 81.81 102 GLY A O 1
ATOM 758 N N . ALA A 1 103 ? -0.587 3.333 31.017 1.00 74.56 103 ALA A N 1
ATOM 759 C CA . ALA A 1 103 ? -0.916 4.522 30.242 1.00 74.56 103 ALA A CA 1
ATOM 760 C C . ALA A 1 103 ? 0.044 4.586 29.047 1.00 74.56 103 ALA A C 1
ATOM 762 O O . ALA A 1 103 ? 1.232 4.856 29.215 1.00 74.56 103 ALA A O 1
ATOM 763 N N . ALA A 1 104 ? -0.452 4.316 27.840 1.00 60.03 104 ALA A N 1
ATOM 764 C CA . ALA A 1 104 ? 0.294 4.631 26.631 1.00 60.03 104 ALA A CA 1
ATOM 765 C C . ALA A 1 104 ? 0.329 6.164 26.510 1.00 60.03 104 ALA A C 1
ATOM 767 O O . ALA A 1 104 ? -0.634 6.762 26.033 1.00 60.03 104 ALA A O 1
ATOM 768 N N . SER A 1 105 ? 1.375 6.811 27.033 1.00 64.88 105 SER A N 1
ATOM 769 C CA . SER A 1 105 ? 1.562 8.248 26.830 1.00 64.88 105 SER A CA 1
ATOM 770 C C . SER A 1 105 ? 1.777 8.532 25.343 1.00 64.88 105 SER A C 1
ATOM 772 O O . SER A 1 105 ? 2.423 7.742 24.647 1.00 64.88 105 SER A O 1
ATOM 774 N N . SER A 1 106 ? 1.171 9.634 24.896 1.00 56.62 106 SER A N 1
ATOM 775 C CA . SER A 1 106 ? 1.050 10.111 23.514 1.00 56.62 106 SER A CA 1
ATOM 776 C C . SER A 1 106 ? 2.342 10.041 22.708 1.00 56.62 106 SER A C 1
ATOM 778 O O . SER A 1 106 ? 3.376 10.520 23.213 1.00 56.62 106 SER A O 1
#

Mean predicted aligned error: 6.16 Å

Solvent-accessible surface area (backbone atoms only — not comparable to full-atom values): 6387 Å² total; per-residue (Å²): 119,70,51,75,47,80,42,81,75,66,100,56,78,68,44,78,48,76,49,36,61,68,58,52,52,63,66,42,46,68,61,50,50,56,49,52,54,51,52,50,54,48,30,59,73,69,76,45,56,44,84,75,40,76,64,45,78,41,68,68,79,71,47,73,40,65,72,49,40,56,56,54,38,64,65,38,72,40,54,70,46,78,56,63,91,57,50,65,62,54,51,52,49,45,51,51,37,43,75,71,73,44,83,62,76,131

Foldseek 3Di:
DKDWDWDDPDPDDIDIDIGDPVNVLVVCVVVLVVVLVVVVVVCVVVVHALQNDQEAEDADDVCPDPSNVVSNCVRNVHYYDYDDNCVVVLVVVLVVCVVVVHDSDD

Radius of gyration: 19.95 Å; Cα contacts (8 Å, |Δi|>4): 94; chains: 1; bounding box: 51×36×51 Å